Protein AF-A0A415GH68-F1 (afdb_monomer)

Radius of gyration: 13.71 Å; Cα contacts (8 Å, |Δi|>4): 72; chains: 1; bounding box: 34×26×39 Å

Structure (mmCIF, N/CA/C/O backbone):
data_AF-A0A415GH68-F1
#
_entry.id   AF-A0A415GH68-F1
#
loop_
_atom_site.group_PDB
_atom_site.id
_atom_site.type_symbol
_atom_site.label_atom_id
_atom_site.label_alt_id
_atom_site.label_comp_id
_atom_site.label_asym_id
_atom_site.label_entity_id
_atom_site.label_seq_id
_atom_site.pdbx_PDB_ins_code
_atom_site.Cartn_x
_atom_site.Cartn_y
_atom_site.Cartn_z
_atom_site.occupancy
_atom_site.B_iso_or_equiv
_atom_site.auth_seq_id
_atom_site.auth_comp_id
_atom_site.auth_asym_id
_atom_site.auth_atom_id
_atom_site.pdbx_PDB_model_num
ATOM 1 N N . MET A 1 1 ? -11.669 14.872 -21.864 1.00 38.31 1 MET A N 1
ATOM 2 C CA . MET A 1 1 ? -11.188 13.476 -21.922 1.00 38.31 1 MET A CA 1
ATOM 3 C C . MET A 1 1 ? -11.503 12.831 -20.577 1.00 38.31 1 MET A C 1
ATOM 5 O O . MET A 1 1 ? -10.727 12.945 -19.638 1.00 38.31 1 MET A O 1
ATOM 9 N N . LEU A 1 2 ? -12.725 12.302 -20.446 1.00 43.59 2 LEU A N 1
ATOM 10 C CA . LEU A 1 2 ? -13.211 11.641 -19.235 1.00 43.59 2 LEU A CA 1
ATOM 11 C C . LEU A 1 2 ? -12.529 10.276 -19.123 1.00 43.59 2 LEU A C 1
ATOM 13 O O . LEU A 1 2 ? -12.901 9.352 -19.838 1.00 43.59 2 LEU A O 1
ATOM 17 N N . MET A 1 3 ? -11.532 10.141 -18.250 1.00 43.53 3 MET A N 1
ATOM 18 C CA . MET A 1 3 ? -11.113 8.812 -17.815 1.00 43.53 3 MET A CA 1
ATOM 19 C C . MET A 1 3 ? -11.976 8.413 -16.626 1.00 43.53 3 MET A C 1
ATOM 21 O O . MET A 1 3 ? -11.996 9.093 -15.599 1.00 43.53 3 MET A O 1
ATOM 25 N N . LEU A 1 4 ? -12.751 7.353 -16.850 1.00 43.03 4 LEU A N 1
ATOM 26 C CA . LEU A 1 4 ? -13.747 6.792 -15.955 1.00 43.03 4 LEU A CA 1
ATOM 27 C C . LEU A 1 4 ? -13.211 6.677 -14.526 1.00 43.03 4 LEU A C 1
ATOM 29 O O . LEU A 1 4 ? -12.247 5.955 -14.261 1.00 43.03 4 LEU A O 1
ATOM 33 N N . ARG A 1 5 ? -13.897 7.351 -13.597 1.00 43.31 5 ARG A N 1
ATOM 34 C CA . ARG A 1 5 ? -13.907 6.956 -12.191 1.00 43.31 5 ARG A CA 1
ATOM 35 C C . ARG A 1 5 ? -14.478 5.543 -12.153 1.00 43.31 5 ARG A C 1
ATOM 37 O O . ARG A 1 5 ? -15.686 5.356 -12.219 1.00 43.31 5 ARG A O 1
ATOM 44 N N . HIS A 1 6 ? -13.604 4.545 -12.134 1.00 43.84 6 HIS A N 1
ATOM 45 C CA . HIS A 1 6 ? -13.989 3.167 -11.868 1.00 43.84 6 HIS A CA 1
ATOM 46 C C . HIS A 1 6 ? -14.230 3.048 -10.353 1.00 43.84 6 HIS A C 1
ATOM 48 O O . HIS A 1 6 ? -13.426 2.496 -9.603 1.00 43.84 6 HIS A O 1
ATOM 54 N N . GLU A 1 7 ? -15.314 3.670 -9.889 1.00 46.88 7 GLU A N 1
ATOM 55 C CA . GLU A 1 7 ? -15.899 3.416 -8.575 1.00 46.88 7 GLU A CA 1
ATOM 56 C C . GLU A 1 7 ? -16.609 2.062 -8.673 1.00 46.88 7 GLU A C 1
ATOM 58 O O . GLU A 1 7 ? -17.807 1.976 -8.906 1.00 46.88 7 GLU A O 1
ATOM 63 N N . ARG A 1 8 ? -15.836 0.972 -8.562 1.00 44.50 8 ARG A N 1
ATOM 64 C CA . ARG A 1 8 ? -16.411 -0.306 -8.138 1.00 44.50 8 ARG A CA 1
ATOM 65 C C . ARG A 1 8 ? -16.744 -0.146 -6.660 1.00 44.50 8 ARG A C 1
ATOM 67 O O . ARG A 1 8 ? -15.856 -0.230 -5.815 1.00 44.50 8 ARG A O 1
ATOM 74 N N . GLU A 1 9 ? -18.005 0.168 -6.385 1.00 47.53 9 GLU A N 1
ATOM 75 C CA . GLU A 1 9 ? -18.624 0.031 -5.070 1.00 47.53 9 GLU A CA 1
ATOM 76 C C . GLU A 1 9 ? -18.502 -1.436 -4.648 1.00 47.53 9 GLU A C 1
ATOM 78 O O . GLU A 1 9 ? -19.260 -2.295 -5.085 1.00 47.53 9 GLU A O 1
ATOM 83 N N . THR A 1 10 ? -17.479 -1.747 -3.852 1.00 49.53 10 THR A N 1
ATOM 84 C CA . THR A 1 10 ? -17.436 -3.003 -3.115 1.00 49.53 10 THR A CA 1
ATOM 85 C C . THR A 1 10 ? -18.389 -2.854 -1.941 1.00 49.53 10 THR A C 1
ATOM 87 O O . THR A 1 10 ? -18.195 -2.037 -1.038 1.00 49.53 10 THR A O 1
ATOM 90 N N . GLU A 1 11 ? -19.486 -3.596 -2.039 1.00 42.56 11 GLU A N 1
ATOM 91 C CA . GLU A 1 11 ? -20.569 -3.648 -1.075 1.00 42.56 11 GLU A CA 1
ATOM 92 C C . GLU A 1 11 ? -20.057 -3.803 0.359 1.00 42.56 11 GLU A C 1
ATOM 94 O O . GLU A 1 11 ? -19.121 -4.545 0.672 1.00 42.56 11 GLU A O 1
ATOM 99 N N . GLN A 1 12 ? -20.710 -3.055 1.240 1.00 54.41 12 GLN A N 1
ATOM 100 C CA . GLN A 1 12 ? -20.463 -3.032 2.666 1.00 54.41 12 GLN A CA 1
ATOM 101 C C . GLN A 1 12 ? -20.742 -4.414 3.262 1.00 54.41 12 GLN A C 1
ATOM 103 O O . GLN A 1 12 ? -21.892 -4.774 3.499 1.00 54.41 12 GLN A O 1
ATOM 108 N N . LYS A 1 13 ? -19.691 -5.156 3.617 1.00 44.88 13 LYS A N 1
ATOM 109 C CA . LYS A 1 13 ? -19.788 -6.176 4.668 1.00 44.88 13 LYS A CA 1
ATOM 110 C C . LYS A 1 13 ? -19.435 -5.529 6.005 1.00 44.88 13 LYS A C 1
ATOM 112 O O . LYS A 1 13 ? -18.384 -5.768 6.590 1.00 44.88 13 LYS A O 1
ATOM 117 N N . GLY A 1 14 ? -20.311 -4.629 6.447 1.00 53.94 14 GLY A N 1
ATOM 118 C CA . GLY A 1 14 ? -20.294 -4.118 7.810 1.00 53.94 14 GLY A CA 1
ATOM 119 C C . GLY A 1 14 ? -20.744 -5.225 8.754 1.00 53.94 14 GLY A C 1
ATOM 120 O O . GLY A 1 14 ? -21.937 -5.461 8.896 1.00 53.94 14 GLY A O 1
ATOM 121 N N . SER A 1 15 ? -19.794 -5.907 9.390 1.00 38.44 15 SER A N 1
ATOM 122 C CA . SER A 1 15 ? -20.091 -6.777 10.533 1.00 38.44 15 SER A CA 1
ATOM 123 C C . SER A 1 15 ? -18.886 -6.813 11.469 1.00 38.44 15 SER A C 1
ATOM 125 O O . SER A 1 15 ? -17.910 -7.507 11.220 1.00 38.44 15 SER A O 1
ATOM 127 N N . SER A 1 16 ? -18.978 -5.994 12.517 1.00 44.03 16 SER A N 1
ATOM 128 C CA . SER A 1 16 ? -18.455 -6.213 13.866 1.00 44.03 16 SER A CA 1
ATOM 129 C C . SER A 1 16 ? -17.211 -7.095 14.022 1.00 44.03 16 SER A C 1
ATOM 131 O O . SER A 1 16 ? -17.326 -8.279 14.318 1.00 44.03 16 SER A O 1
ATOM 133 N N . ALA A 1 17 ? -16.029 -6.482 13.991 1.00 41.56 17 ALA A N 1
ATOM 134 C CA . ALA A 1 17 ? -14.890 -6.960 14.768 1.00 41.56 17 ALA A CA 1
ATOM 135 C C . ALA A 1 17 ? -13.968 -5.782 15.107 1.00 41.56 17 ALA A C 1
ATOM 137 O O . ALA A 1 17 ? -13.106 -5.360 14.341 1.00 41.56 17 ALA A O 1
ATOM 138 N N . ILE A 1 18 ? -14.199 -5.220 16.289 1.00 52.28 18 ILE A N 1
ATOM 139 C CA . ILE A 1 18 ? -13.149 -4.725 17.180 1.00 52.28 18 ILE A CA 1
ATOM 140 C C . ILE A 1 18 ? -11.782 -5.377 16.853 1.00 52.28 18 ILE A C 1
ATOM 142 O O . ILE A 1 18 ? -11.615 -6.575 17.057 1.00 52.28 18 ILE A O 1
ATOM 146 N N . ASN A 1 19 ? -10.815 -4.579 16.379 1.00 56.59 19 ASN A N 1
ATOM 147 C CA . ASN A 1 19 ? -9.409 -4.934 16.085 1.00 56.59 19 ASN A CA 1
ATOM 148 C C . ASN A 1 19 ? -9.028 -5.439 14.672 1.00 56.59 19 ASN A C 1
ATOM 150 O O . ASN A 1 19 ? -7.930 -5.974 14.524 1.00 56.59 19 ASN A O 1
ATOM 154 N N . GLU A 1 20 ? -9.822 -5.231 13.614 1.00 66.56 20 GLU A N 1
ATOM 155 C CA . GLU A 1 20 ? -9.286 -5.428 12.250 1.00 66.56 20 GLU A CA 1
ATOM 156 C C . GLU A 1 20 ? -8.252 -4.324 11.945 1.00 66.56 20 GLU A C 1
ATOM 158 O O . GLU A 1 20 ? -8.600 -3.155 11.752 1.00 66.56 20 GLU A O 1
ATOM 163 N N . LYS A 1 21 ? -6.957 -4.669 11.967 1.00 75.44 21 LYS A N 1
ATOM 164 C CA . LYS A 1 21 ? -5.893 -3.765 11.512 1.00 75.44 21 LYS A CA 1
ATOM 165 C C . LYS A 1 21 ? -6.077 -3.545 10.012 1.00 75.44 21 LYS A C 1
ATOM 167 O O . LYS A 1 21 ? -6.307 -4.490 9.268 1.00 75.44 21 LYS A O 1
ATOM 172 N N . LEU A 1 22 ? -6.010 -2.291 9.581 1.00 85.94 22 LEU A N 1
ATOM 173 C CA . LEU A 1 22 ? -6.188 -1.877 8.191 1.00 85.94 22 LEU A CA 1
ATOM 174 C C . LEU A 1 22 ? -5.034 -0.956 7.809 1.00 85.94 22 LEU A C 1
ATOM 176 O O . LEU A 1 22 ? -4.653 -0.091 8.596 1.00 85.94 22 LEU A O 1
ATOM 180 N N . LEU A 1 23 ? -4.517 -1.107 6.593 1.00 86.50 23 LEU A N 1
ATOM 181 C CA . LEU A 1 23 ? -3.530 -0.184 6.038 1.00 86.50 23 LEU A CA 1
ATOM 182 C C . LEU A 1 23 ? -4.241 0.966 5.344 1.00 86.50 23 LEU A C 1
ATOM 184 O O . LEU A 1 23 ? -5.219 0.753 4.629 1.00 86.50 23 LEU A O 1
ATOM 188 N N . ASP A 1 24 ? -3.731 2.179 5.518 1.00 88.75 24 ASP A N 1
ATOM 189 C CA . ASP A 1 24 ? -4.139 3.327 4.719 1.00 88.75 24 ASP A CA 1
ATOM 190 C C . ASP A 1 24 ? -3.207 3.516 3.500 1.00 88.75 24 ASP A C 1
ATOM 192 O O . ASP A 1 24 ? -2.250 2.769 3.275 1.00 88.75 24 ASP A O 1
ATOM 196 N N . ASN A 1 25 ? -3.479 4.534 2.681 1.00 87.06 25 ASN A N 1
ATOM 197 C CA . ASN A 1 25 ? -2.654 4.838 1.509 1.00 87.06 25 ASN A CA 1
ATOM 198 C C . ASN A 1 25 ? -1.197 5.184 1.877 1.00 87.06 25 ASN A C 1
ATOM 200 O O . ASN A 1 25 ? -0.287 4.812 1.134 1.00 87.06 25 ASN A O 1
ATOM 204 N N . GLN A 1 26 ? -0.976 5.905 2.980 1.00 88.25 26 GLN A N 1
ATOM 205 C CA . GLN A 1 26 ? 0.351 6.279 3.475 1.00 88.25 26 GLN A CA 1
ATOM 206 C C . GLN A 1 26 ? 1.145 5.028 3.841 1.00 88.25 26 GLN A C 1
ATOM 208 O O . GLN A 1 26 ? 2.265 4.838 3.357 1.00 88.25 26 GLN A O 1
ATOM 213 N N . ASP A 1 27 ? 0.532 4.157 4.638 1.00 88.19 27 ASP A N 1
ATOM 214 C CA . ASP A 1 27 ? 1.124 2.906 5.078 1.00 88.19 27 ASP A CA 1
ATOM 215 C C . ASP A 1 27 ? 1.494 1.981 3.917 1.00 88.19 27 ASP A C 1
ATOM 217 O O . ASP A 1 27 ? 2.556 1.360 3.957 1.00 88.19 27 ASP A O 1
ATOM 221 N N . LEU A 1 28 ? 0.667 1.921 2.872 1.00 86.06 28 LEU A N 1
ATOM 222 C CA . LEU A 1 28 ? 0.959 1.167 1.652 1.00 86.06 28 LEU A CA 1
ATOM 223 C C . LEU A 1 28 ? 2.080 1.763 0.815 1.00 86.06 28 LEU A C 1
ATOM 225 O O . LEU A 1 28 ? 2.927 1.025 0.312 1.00 86.06 28 LEU A O 1
ATOM 229 N N . CYS A 1 29 ? 2.090 3.088 0.651 1.00 88.12 29 CYS A N 1
ATOM 230 C CA . CYS A 1 29 ? 3.161 3.758 -0.084 1.00 88.12 29 CYS A CA 1
ATOM 231 C C . CYS A 1 29 ? 4.508 3.500 0.590 1.00 88.12 29 CYS A C 1
ATOM 233 O O . CYS A 1 29 ? 5.483 3.202 -0.095 1.00 88.12 29 CYS A O 1
ATOM 235 N N . LEU A 1 30 ? 4.546 3.549 1.925 1.00 86.56 30 LEU A N 1
ATOM 236 C CA . LEU A 1 30 ? 5.751 3.262 2.694 1.00 86.56 30 LEU A CA 1
ATOM 237 C C . LEU A 1 30 ? 6.139 1.781 2.622 1.00 86.56 30 LEU A C 1
ATOM 239 O O . LEU A 1 30 ? 7.312 1.467 2.438 1.00 86.56 30 LEU A O 1
ATOM 243 N N . LEU A 1 31 ? 5.164 0.877 2.742 1.00 85.62 31 LEU A N 1
ATOM 244 C CA . LEU A 1 31 ? 5.411 -0.561 2.756 1.00 85.62 31 LEU A CA 1
ATOM 245 C C . LEU A 1 31 ? 5.970 -1.058 1.420 1.00 85.62 31 LEU A C 1
ATOM 247 O O . LEU A 1 31 ? 6.954 -1.789 1.417 1.00 85.62 31 LEU A O 1
ATOM 251 N N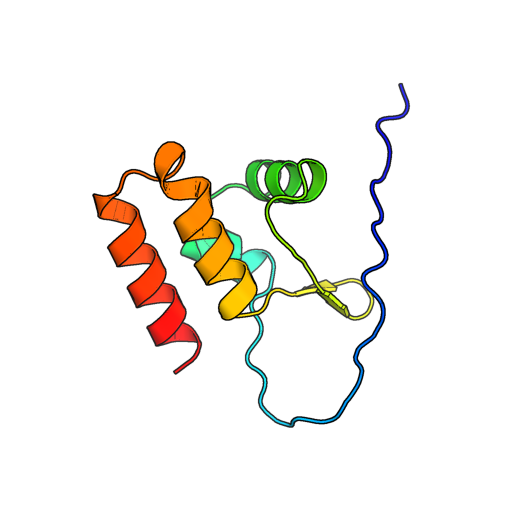 . PHE A 1 32 ? 5.398 -0.614 0.300 1.00 82.94 32 PHE A N 1
ATOM 252 C CA . PHE A 1 32 ? 5.855 -1.002 -1.037 1.00 82.94 32 PHE A CA 1
ATOM 253 C C . PHE A 1 32 ? 6.917 -0.079 -1.634 1.00 82.94 32 PHE A C 1
ATOM 255 O O . PHE A 1 32 ? 7.423 -0.363 -2.717 1.00 82.94 32 PHE A O 1
ATOM 262 N N . GLN A 1 33 ? 7.255 1.020 -0.954 1.00 84.00 33 GLN A N 1
ATOM 263 C CA . GLN A 1 33 ? 8.095 2.099 -1.492 1.00 84.00 33 GLN A CA 1
ATOM 264 C C . GLN A 1 33 ? 7.591 2.606 -2.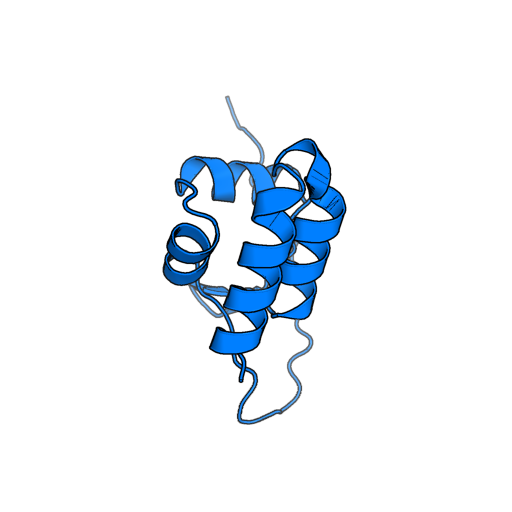853 1.00 84.00 33 GLN A C 1
ATOM 266 O O . GLN A 1 33 ? 8.359 2.924 -3.760 1.00 84.00 33 GLN A O 1
ATOM 271 N N . ILE A 1 34 ? 6.268 2.670 -3.006 1.00 83.88 34 ILE A N 1
ATOM 272 C CA . ILE A 1 34 ? 5.623 3.131 -4.234 1.00 83.88 34 ILE A CA 1
ATOM 273 C C . ILE A 1 34 ? 5.112 4.554 -4.080 1.00 83.88 34 ILE A C 1
ATOM 275 O O . ILE A 1 34 ? 4.732 5.012 -3.005 1.00 83.88 34 ILE A O 1
ATOM 279 N N . SER A 1 35 ? 5.034 5.246 -5.211 1.00 83.44 35 SER A N 1
ATOM 280 C CA . SER A 1 35 ? 4.399 6.556 -5.280 1.00 83.44 35 SER A CA 1
ATOM 281 C C . SER A 1 35 ? 2.867 6.441 -5.285 1.00 83.44 35 SER A C 1
ATOM 283 O O . SER A 1 35 ? 2.320 5.473 -5.828 1.00 83.44 35 SER A O 1
ATOM 285 N N . PRO A 1 36 ? 2.140 7.479 -4.825 1.00 83.25 36 PRO A N 1
ATOM 286 C CA . PRO A 1 36 ? 0.673 7.515 -4.872 1.00 83.25 36 PRO A CA 1
ATOM 287 C C . PRO A 1 36 ? 0.108 7.357 -6.294 1.00 83.25 36 PRO A C 1
ATOM 289 O O . PRO A 1 36 ? -1.002 6.857 -6.476 1.00 83.25 36 PRO A O 1
ATOM 292 N N . ARG A 1 37 ? 0.884 7.731 -7.321 1.00 85.06 37 ARG A N 1
ATOM 293 C CA . ARG A 1 37 ? 0.546 7.520 -8.737 1.00 85.06 37 ARG A CA 1
ATOM 294 C C . ARG A 1 37 ? 0.522 6.038 -9.117 1.00 85.06 37 ARG A C 1
ATOM 296 O O . ARG A 1 37 ? -0.391 5.628 -9.827 1.00 85.06 37 ARG A O 1
ATOM 303 N N . SER A 1 38 ? 1.453 5.228 -8.614 1.00 85.69 38 SER A N 1
ATOM 304 C CA . SER A 1 38 ? 1.452 3.774 -8.829 1.00 85.69 38 SER A CA 1
ATOM 305 C C . SER A 1 38 ? 0.273 3.120 -8.114 1.00 85.69 38 SER A C 1
ATOM 307 O O . SER A 1 38 ? -0.458 2.347 -8.723 1.00 85.69 38 SER A O 1
ATOM 309 N N . LEU A 1 39 ? 0.002 3.525 -6.870 1.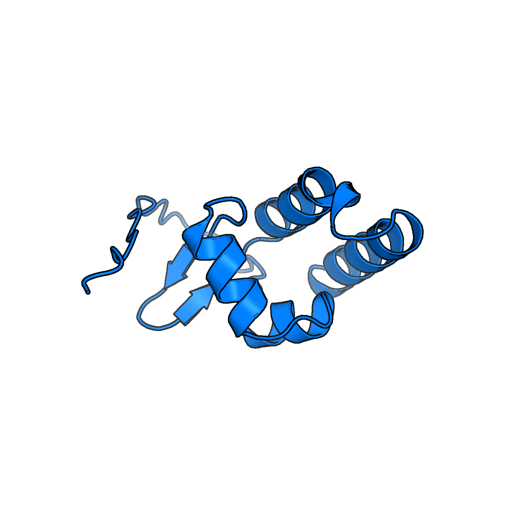00 85.50 39 LEU A N 1
ATOM 310 C CA . LEU A 1 39 ? -1.160 3.047 -6.116 1.00 85.50 39 LEU A CA 1
ATOM 311 C C . LEU A 1 39 ? -2.491 3.415 -6.799 1.00 85.50 39 LEU A C 1
ATOM 313 O O . LEU A 1 39 ? -3.443 2.637 -6.805 1.00 85.50 39 LEU A O 1
ATOM 317 N N . GLN A 1 40 ? -2.578 4.599 -7.412 1.00 84.06 40 GLN A N 1
ATOM 318 C CA . GLN A 1 40 ? -3.717 4.969 -8.254 1.00 84.06 40 GLN A CA 1
ATOM 319 C C . GLN A 1 40 ? -3.834 4.062 -9.484 1.00 84.06 40 GLN A C 1
ATOM 321 O O . GLN A 1 40 ? -4.937 3.608 -9.771 1.00 84.06 40 GLN A O 1
ATOM 326 N N . ARG A 1 41 ? -2.726 3.750 -10.176 1.00 85.19 41 ARG A N 1
ATOM 327 C CA . ARG A 1 41 ? -2.745 2.802 -11.303 1.00 85.19 41 ARG A CA 1
ATOM 328 C C . ARG A 1 41 ? -3.270 1.438 -10.870 1.00 85.19 41 ARG A C 1
ATOM 330 O O . ARG A 1 41 ? -4.162 0.929 -11.532 1.00 85.19 41 ARG A O 1
ATOM 337 N N . TYR A 1 42 ? -2.799 0.883 -9.755 1.00 85.31 42 TYR A N 1
ATOM 338 C CA . TYR A 1 42 ? -3.263 -0.421 -9.262 1.00 85.31 42 TYR A CA 1
ATOM 339 C C . TYR A 1 42 ? -4.764 -0.440 -8.946 1.00 85.31 42 TYR A C 1
ATOM 341 O O . TYR A 1 42 ? -5.449 -1.413 -9.263 1.00 85.31 42 TYR A O 1
ATOM 349 N N . ARG A 1 43 ? -5.304 0.667 -8.421 1.00 83.06 43 ARG A N 1
ATOM 350 C CA . ARG A 1 43 ? -6.753 0.844 -8.232 1.00 83.06 43 ARG A CA 1
ATOM 351 C C . ARG A 1 43 ? -7.507 0.925 -9.557 1.00 83.06 43 ARG A C 1
ATOM 353 O O . ARG A 1 43 ? -8.519 0.253 -9.717 1.00 83.06 43 ARG A O 1
ATOM 360 N N . SER A 1 44 ? -7.009 1.710 -10.513 1.00 83.12 44 SER A N 1
ATOM 361 C CA . SER A 1 44 ? -7.619 1.843 -11.845 1.00 83.12 44 SER A CA 1
ATOM 362 C C . SER A 1 44 ? -7.563 0.547 -12.656 1.00 83.12 44 SER A C 1
ATOM 364 O O . SER A 1 44 ? -8.489 0.265 -13.405 1.00 83.12 44 SER A O 1
ATOM 366 N N . LEU A 1 45 ? -6.501 -0.244 -12.489 1.00 83.00 45 LEU A N 1
ATOM 367 C CA . LEU A 1 45 ? -6.345 -1.570 -13.090 1.00 83.00 45 LEU A CA 1
ATOM 368 C C . LEU A 1 45 ? -7.191 -2.631 -12.375 1.00 83.00 45 LEU A C 1
ATOM 370 O O . LEU A 1 45 ? -7.419 -3.703 -12.923 1.00 83.00 45 LEU A O 1
ATOM 374 N N . GLY A 1 46 ? -7.657 -2.347 -11.156 1.00 82.62 46 GLY A N 1
ATOM 375 C CA . GLY A 1 46 ? -8.483 -3.262 -10.381 1.00 82.62 46 GLY A CA 1
ATOM 376 C C . GLY A 1 46 ? -7.734 -4.457 -9.795 1.00 82.62 46 GLY A C 1
ATOM 377 O O . GLY A 1 46 ? -8.391 -5.402 -9.366 1.00 82.62 46 GLY A O 1
ATOM 378 N N . VAL A 1 47 ? -6.399 -4.405 -9.780 1.00 84.94 47 VAL A N 1
ATOM 379 C CA . VAL A 1 47 ? -5.518 -5.460 -9.250 1.00 84.94 47 VAL A CA 1
ATOM 380 C C . VAL A 1 47 ? -5.359 -5.392 -7.733 1.00 84.94 47 VAL A C 1
ATOM 382 O O . VAL A 1 47 ? -4.997 -6.389 -7.122 1.00 84.94 47 VAL A O 1
ATOM 385 N N . LEU A 1 48 ? -5.620 -4.226 -7.134 1.00 85.75 48 LEU A N 1
ATOM 386 C CA . LEU A 1 48 ? -5.575 -4.017 -5.690 1.00 85.75 48 LEU A CA 1
ATOM 387 C C . LEU A 1 48 ? -6.991 -3.704 -5.180 1.00 85.75 48 LEU A C 1
ATOM 389 O O . LEU A 1 48 ? -7.493 -2.599 -5.439 1.00 85.75 48 LEU A O 1
ATOM 393 N N . PRO A 1 49 ? -7.643 -4.652 -4.485 1.00 85.75 49 PRO A N 1
ATOM 394 C CA . PRO A 1 49 ? -8.924 -4.414 -3.835 1.00 85.75 49 PRO A CA 1
ATOM 395 C C . PRO A 1 49 ? -8.780 -3.354 -2.746 1.00 85.75 49 PRO A C 1
ATOM 397 O O . PRO A 1 49 ? -7.733 -3.235 -2.112 1.00 85.75 49 PRO A O 1
ATOM 400 N N . TYR A 1 50 ? -9.828 -2.563 -2.533 1.00 85.19 50 TYR A N 1
ATOM 401 C CA . TYR A 1 50 ? -9.830 -1.541 -1.496 1.00 85.19 50 TYR A CA 1
ATOM 402 C C . TYR A 1 50 ? -11.197 -1.422 -0.833 1.00 85.19 50 TYR A C 1
ATOM 404 O O . TYR A 1 50 ? -12.238 -1.624 -1.461 1.00 85.19 50 TYR A O 1
ATOM 412 N N . LYS A 1 51 ? -11.181 -1.040 0.443 1.00 84.56 51 LYS A N 1
ATOM 413 C CA . LYS A 1 51 ? -12.361 -0.685 1.229 1.00 84.56 51 LYS A CA 1
ATOM 414 C C . LYS A 1 51 ? -12.404 0.833 1.385 1.00 84.56 51 LYS A C 1
ATOM 416 O O . LYS A 1 51 ? -11.390 1.477 1.659 1.00 84.56 51 LYS A O 1
ATOM 421 N N . ARG A 1 52 ? -13.575 1.442 1.211 1.00 82.69 52 ARG A N 1
ATOM 422 C CA . ARG A 1 52 ? -13.776 2.864 1.523 1.00 82.69 52 ARG A CA 1
ATOM 423 C C . ARG A 1 52 ? -14.458 2.999 2.871 1.00 82.69 52 ARG A C 1
ATOM 425 O O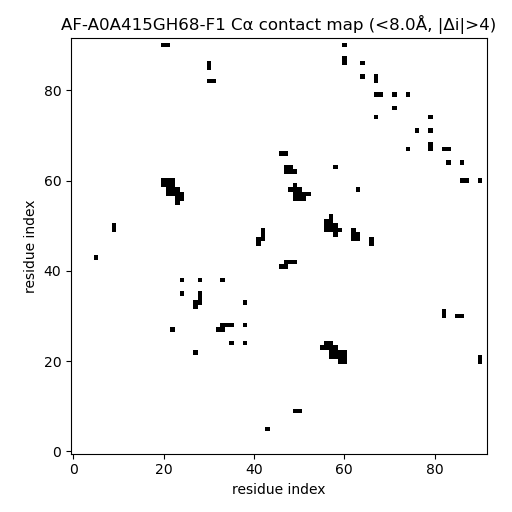 . ARG A 1 52 ? -15.540 2.461 3.068 1.00 82.69 52 ARG A O 1
ATOM 432 N N . LEU A 1 53 ? -13.850 3.774 3.762 1.00 82.38 53 LEU A N 1
ATOM 433 C CA . LEU A 1 53 ? -14.461 4.175 5.022 1.00 82.38 53 LEU A CA 1
ATOM 434 C C . LEU A 1 53 ? -14.496 5.707 5.059 1.00 82.38 53 LEU A C 1
ATOM 436 O O . LEU A 1 53 ? -13.483 6.383 5.258 1.00 82.38 53 LEU A O 1
ATOM 440 N N . GLY A 1 54 ? -15.675 6.259 4.762 1.00 83.50 54 GLY A N 1
ATOM 441 C CA . GLY A 1 54 ? -15.874 7.695 4.570 1.00 83.50 54 GLY A CA 1
ATOM 442 C C . GLY A 1 54 ? -15.073 8.243 3.381 1.00 83.50 54 GLY A C 1
ATOM 443 O O . GLY A 1 54 ? -15.270 7.836 2.233 1.00 83.50 54 GLY A O 1
ATOM 444 N N . GLN A 1 55 ? -14.166 9.183 3.668 1.00 81.88 55 GLN A N 1
ATOM 445 C CA . GLN A 1 55 ? -13.275 9.812 2.679 1.00 81.88 55 GLN A CA 1
ATOM 446 C C . GLN A 1 55 ? -11.904 9.125 2.565 1.00 81.88 55 GLN A C 1
ATOM 448 O O . GLN A 1 55 ? -11.093 9.513 1.725 1.00 81.88 55 GLN A O 1
ATOM 453 N N . LYS A 1 56 ? -11.626 8.117 3.401 1.00 81.94 56 LYS A N 1
ATOM 454 C CA . LYS A 1 56 ? -10.348 7.401 3.407 1.00 81.94 56 LYS A CA 1
ATOM 455 C C . LYS A 1 56 ? -10.490 6.019 2.772 1.00 81.94 56 LYS A C 1
ATOM 457 O O . LYS A 1 56 ? -11.534 5.370 2.849 1.00 81.94 56 LYS A O 1
ATOM 462 N N . THR A 1 57 ? -9.416 5.594 2.117 1.00 87.25 57 THR A N 1
ATOM 463 C CA . THR A 1 57 ? -9.285 4.264 1.521 1.00 87.25 57 THR A CA 1
ATOM 464 C C . THR A 1 57 ? -8.420 3.405 2.424 1.00 87.25 57 THR A C 1
ATOM 466 O O . THR A 1 57 ? -7.352 3.850 2.845 1.00 87.25 57 THR A O 1
ATOM 469 N N . TYR A 1 58 ? -8.891 2.194 2.680 1.00 88.19 58 TYR A N 1
ATOM 470 C CA . TYR A 1 58 ? -8.272 1.212 3.548 1.00 88.19 58 TYR A CA 1
ATOM 471 C C . TYR A 1 58 ? -8.105 -0.116 2.822 1.00 88.19 58 TYR A C 1
ATOM 473 O O . TYR A 1 58 ? -8.852 -0.428 1.893 1.00 88.19 58 TYR A O 1
ATOM 481 N N . TYR A 1 59 ? -7.129 -0.894 3.268 1.00 88.25 59 TYR A N 1
ATOM 482 C CA . TYR A 1 59 ? -6.750 -2.160 2.662 1.00 88.25 59 TYR A CA 1
ATOM 483 C C . TYR A 1 59 ? -6.511 -3.189 3.762 1.00 88.25 59 TYR A C 1
ATOM 485 O O . TYR A 1 59 ? -5.968 -2.857 4.820 1.00 88.25 59 TYR A O 1
ATOM 493 N N . THR A 1 60 ? -6.953 -4.419 3.523 1.00 87.62 60 THR A N 1
ATOM 494 C CA . THR A 1 60 ? -6.786 -5.524 4.473 1.00 87.62 60 THR A CA 1
ATOM 495 C C . THR A 1 60 ? -5.437 -6.207 4.283 1.00 87.62 60 THR A C 1
ATOM 497 O O . THR A 1 60 ? -4.780 -6.015 3.260 1.00 87.62 60 THR A O 1
ATOM 500 N N . GLU A 1 61 ? -5.017 -7.005 5.265 1.00 86.38 61 GLU A N 1
ATOM 501 C CA . GLU A 1 61 ? -3.807 -7.823 5.137 1.00 86.38 61 GLU A CA 1
ATOM 502 C C . GLU A 1 61 ? -3.903 -8.753 3.922 1.00 86.38 61 GLU A C 1
ATOM 504 O O . GLU A 1 61 ? -3.012 -8.748 3.076 1.00 86.38 61 GLU A O 1
ATOM 509 N N . GLU A 1 62 ? -5.015 -9.482 3.806 1.00 85.81 62 GLU A N 1
ATOM 510 C CA . GLU A 1 62 ? -5.245 -10.476 2.756 1.00 85.81 62 GLU A CA 1
ATOM 511 C C . GLU A 1 62 ? -5.222 -9.850 1.357 1.00 85.81 62 GLU A C 1
ATOM 513 O O . GLU A 1 62 ? -4.516 -10.340 0.475 1.00 85.81 62 GLU A O 1
ATOM 518 N N . ASP A 1 63 ? -5.923 -8.727 1.158 1.00 87.25 63 ASP A N 1
ATOM 519 C CA . ASP A 1 63 ? -5.964 -8.032 -0.138 1.00 87.25 63 ASP A CA 1
ATOM 520 C C . ASP A 1 63 ? -4.565 -7.579 -0.577 1.00 87.25 63 ASP A C 1
ATOM 522 O O . ASP A 1 63 ? -4.190 -7.676 -1.750 1.00 87.25 63 ASP A O 1
ATOM 526 N N . VAL A 1 64 ? -3.785 -7.062 0.374 1.00 86.56 64 VAL A N 1
ATOM 527 C CA . VAL A 1 64 ? -2.441 -6.539 0.127 1.00 86.56 64 VAL A CA 1
ATOM 528 C C . VAL A 1 64 ? -1.461 -7.684 -0.115 1.00 86.56 64 VAL A C 1
ATOM 530 O O . VAL A 1 64 ? -0.635 -7.584 -1.019 1.00 86.56 64 VAL A O 1
ATOM 533 N N . MET A 1 65 ? -1.578 -8.783 0.627 1.00 86.12 65 MET A N 1
ATOM 534 C CA . MET A 1 65 ? -0.778 -9.993 0.447 1.00 86.12 65 MET A CA 1
ATOM 535 C C . MET A 1 65 ? -0.995 -10.595 -0.946 1.00 86.12 65 MET A C 1
ATOM 537 O O . MET A 1 65 ? -0.044 -10.743 -1.716 1.00 86.12 65 MET A O 1
ATOM 541 N N . GLN A 1 66 ? -2.258 -10.811 -1.317 1.00 86.62 66 GLN A N 1
ATOM 542 C CA . GLN A 1 66 ? -2.649 -11.334 -2.626 1.00 86.62 66 GLN A CA 1
ATOM 543 C C . GLN A 1 66 ? -2.221 -10.411 -3.769 1.00 86.62 66 GLN A C 1
ATOM 545 O O . GLN A 1 66 ? -1.810 -10.880 -4.832 1.00 86.62 66 GLN A O 1
ATOM 550 N N . PHE A 1 67 ? -2.263 -9.092 -3.564 1.00 86.69 67 PHE A N 1
ATOM 551 C CA . PHE A 1 67 ? -1.735 -8.142 -4.537 1.00 86.69 67 PHE A CA 1
ATOM 552 C C . PHE A 1 67 ? -0.239 -8.359 -4.785 1.00 86.69 67 PHE A C 1
ATOM 554 O O . PHE A 1 67 ? 0.174 -8.406 -5.944 1.00 86.69 67 PHE A O 1
ATOM 561 N N . VAL A 1 68 ? 0.575 -8.525 -3.741 1.00 86.06 68 VAL A N 1
ATOM 562 C CA . VAL A 1 68 ? 2.016 -8.775 -3.912 1.00 86.06 68 VAL A CA 1
ATOM 563 C C . VAL A 1 68 ? 2.251 -10.084 -4.650 1.00 86.06 68 VAL A C 1
ATOM 565 O O . VAL A 1 68 ? 3.027 -10.103 -5.603 1.00 86.06 68 VAL A O 1
ATOM 568 N N . GLU A 1 69 ? 1.557 -11.150 -4.252 1.00 83.94 69 GLU A N 1
ATOM 569 C CA . GLU A 1 69 ? 1.683 -12.484 -4.849 1.00 83.94 69 GLU A CA 1
ATOM 570 C C . GLU A 1 69 ? 1.265 -12.510 -6.326 1.00 83.94 69 GLU A C 1
ATOM 572 O O . GLU A 1 69 ? 1.941 -13.111 -7.163 1.00 83.94 69 GLU A O 1
ATOM 577 N N . ASN A 1 70 ? 0.202 -11.793 -6.688 1.00 83.81 70 ASN A N 1
ATOM 578 C CA . ASN A 1 70 ? -0.247 -11.707 -8.078 1.00 83.81 70 ASN A CA 1
ATOM 579 C C . ASN A 1 70 ? 0.649 -10.793 -8.927 1.00 83.81 70 ASN A C 1
ATOM 581 O O . ASN A 1 70 ? 0.793 -11.011 -10.133 1.00 83.81 70 ASN A O 1
ATOM 585 N N . ASN A 1 71 ? 1.285 -9.791 -8.314 1.00 80.19 71 ASN A N 1
ATOM 586 C CA . ASN A 1 71 ? 2.134 -8.815 -8.999 1.00 80.19 71 ASN A CA 1
ATOM 587 C C . ASN A 1 71 ? 3.639 -9.104 -8.836 1.00 80.19 71 ASN A C 1
ATOM 589 O O . ASN A 1 71 ? 4.463 -8.240 -9.129 1.00 80.19 71 ASN A O 1
ATOM 593 N N . VAL A 1 72 ? 4.029 -10.338 -8.488 1.00 69.56 72 VAL A N 1
ATOM 594 C CA . VAL A 1 72 ? 5.435 -10.815 -8.411 1.00 69.56 72 VAL A CA 1
ATOM 595 C C . VAL A 1 72 ? 6.260 -10.594 -9.689 1.00 69.56 72 VAL A C 1
ATOM 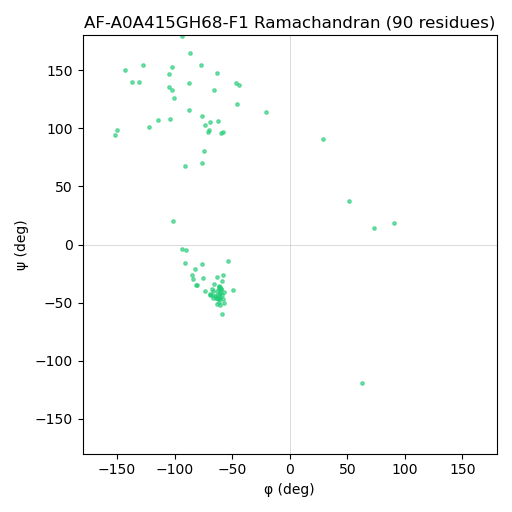597 O O . VAL A 1 72 ? 7.478 -10.751 -9.690 1.00 69.56 72 VAL A O 1
ATOM 600 N N . LYS A 1 73 ? 5.611 -10.278 -10.815 1.00 69.25 73 LYS A N 1
ATOM 601 C CA . LYS A 1 73 ? 6.285 -9.886 -12.061 1.00 69.25 73 LYS A CA 1
ATOM 602 C C . LYS A 1 73 ? 6.722 -8.418 -12.053 1.00 69.25 73 LYS A C 1
ATOM 604 O O . LYS A 1 73 ? 7.762 -8.107 -12.623 1.00 69.25 73 LYS A O 1
ATOM 609 N N . GLU A 1 74 ? 5.946 -7.532 -11.427 1.00 68.94 74 GLU A N 1
ATOM 610 C CA . GLU A 1 74 ? 6.300 -6.117 -11.237 1.00 68.94 74 GLU A CA 1
ATOM 611 C C . GLU A 1 74 ? 7.242 -5.933 -10.038 1.00 68.94 74 GLU A C 1
ATOM 613 O O . GLU A 1 74 ? 8.158 -5.112 -10.088 1.00 68.94 74 GLU A O 1
ATOM 618 N N . PHE A 1 75 ? 7.076 -6.739 -8.986 1.00 68.62 75 PHE A N 1
ATOM 619 C CA . PHE A 1 75 ? 7.927 -6.726 -7.797 1.00 68.62 75 PHE A CA 1
ATOM 620 C C . PHE A 1 75 ? 8.881 -7.921 -7.843 1.00 68.62 75 PHE A C 1
ATOM 622 O O . PHE A 1 75 ? 8.445 -9.053 -7.676 1.00 68.62 75 PHE A O 1
ATOM 629 N N . LYS A 1 76 ? 10.183 -7.696 -8.084 1.00 71.81 76 LYS A N 1
ATOM 630 C CA . LYS A 1 76 ? 11.202 -8.769 -8.098 1.00 71.81 76 LYS A CA 1
ATOM 631 C C . LYS A 1 76 ? 10.999 -9.732 -6.916 1.00 71.81 76 LYS A C 1
ATOM 633 O O . LYS A 1 76 ? 10.800 -9.265 -5.797 1.00 71.81 76 LYS A O 1
ATOM 638 N N . LYS A 1 77 ? 11.108 -11.048 -7.145 1.00 67.06 77 LYS A N 1
ATOM 639 C CA . LYS A 1 77 ? 10.857 -12.091 -6.125 1.00 67.06 77 LYS A CA 1
ATOM 640 C C . LYS A 1 77 ? 11.581 -11.854 -4.793 1.00 67.06 77 LYS A C 1
ATOM 642 O O . LYS A 1 77 ? 10.976 -12.040 -3.748 1.00 67.06 77 LYS A O 1
ATOM 647 N N . GLU A 1 78 ? 12.824 -11.376 -4.831 1.00 67.94 78 GLU A N 1
ATOM 648 C CA . GLU A 1 78 ? 13.612 -11.042 -3.631 1.00 67.94 78 GLU A CA 1
ATOM 649 C C . GLU A 1 78 ? 12.948 -9.971 -2.741 1.00 67.94 78 GLU A C 1
ATOM 651 O O . GLU A 1 78 ? 13.059 -10.007 -1.519 1.00 67.94 78 GLU A O 1
ATOM 656 N N . ASN A 1 79 ? 12.199 -9.041 -3.340 1.00 79.00 79 ASN A N 1
ATOM 657 C CA . ASN A 1 79 ? 11.503 -7.978 -2.620 1.00 79.00 79 ASN A CA 1
ATOM 658 C C . ASN A 1 79 ? 10.140 -8.443 -2.095 1.00 79.00 79 ASN A C 1
ATOM 660 O O . ASN A 1 79 ? 9.660 -7.920 -1.094 1.00 79.00 79 ASN A O 1
ATOM 664 N N . VAL A 1 80 ? 9.526 -9.439 -2.741 1.00 79.69 80 VAL A N 1
ATOM 665 C CA . VAL A 1 80 ? 8.213 -9.981 -2.359 1.00 79.69 80 VAL A CA 1
ATOM 666 C C . VAL A 1 80 ? 8.258 -10.565 -0.952 1.00 79.69 80 VAL A C 1
ATOM 668 O O . VAL A 1 80 ? 7.444 -10.180 -0.118 1.00 79.69 80 VAL A O 1
ATOM 671 N N . GLU A 1 81 ? 9.246 -11.406 -0.645 1.00 81.56 81 GLU A N 1
ATOM 672 C CA . GLU A 1 81 ? 9.415 -11.971 0.703 1.00 81.56 81 GLU A CA 1
ATOM 673 C C . GLU A 1 81 ? 9.610 -10.882 1.768 1.00 81.56 81 GLU A C 1
ATOM 675 O O . GLU A 1 81 ? 9.050 -10.964 2.868 1.00 81.56 81 GLU A O 1
ATOM 680 N N . HIS A 1 82 ? 10.345 -9.817 1.428 1.00 84.62 82 HIS A N 1
ATOM 681 C CA . HIS A 1 82 ? 10.522 -8.672 2.316 1.00 84.62 82 HIS A CA 1
ATOM 682 C C . HIS A 1 8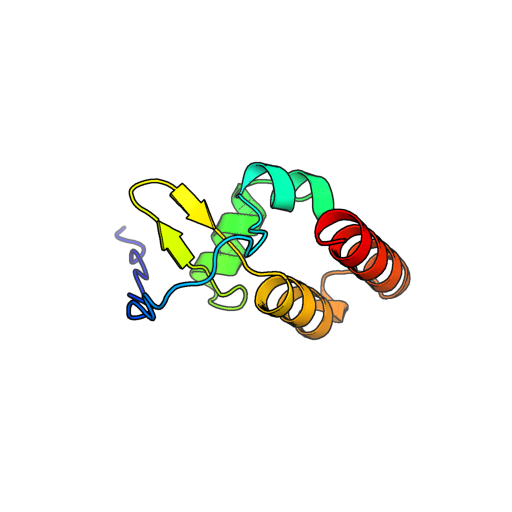2 ? 9.192 -7.957 2.583 1.00 84.62 82 HIS A C 1
ATOM 684 O O . HIS A 1 82 ? 8.871 -7.667 3.738 1.00 84.62 82 HIS A O 1
ATOM 690 N N . TYR A 1 83 ? 8.391 -7.710 1.542 1.00 84.75 83 TYR A N 1
ATOM 691 C CA . TYR A 1 83 ? 7.080 -7.082 1.689 1.00 84.75 83 TYR A CA 1
ATOM 692 C C . TYR A 1 83 ? 6.124 -7.942 2.511 1.00 84.75 83 TYR A C 1
ATOM 694 O O . TYR A 1 83 ? 5.513 -7.420 3.438 1.00 84.75 83 TYR A O 1
ATOM 702 N N . LEU A 1 84 ? 6.042 -9.247 2.246 1.00 83.69 84 LEU A N 1
ATOM 703 C CA . LEU A 1 84 ? 5.197 -10.178 3.004 1.00 83.69 84 LEU A CA 1
ATOM 704 C C . LEU A 1 84 ? 5.570 -10.188 4.491 1.00 83.69 84 LEU A C 1
ATOM 706 O O . LEU A 1 84 ? 4.704 -10.075 5.357 1.00 83.69 84 LEU A O 1
ATOM 710 N N . THR A 1 85 ? 6.869 -10.213 4.792 1.00 86.38 85 THR A N 1
ATOM 711 C CA . THR A 1 85 ? 7.368 -10.128 6.171 1.00 86.38 85 THR A CA 1
ATOM 712 C C . THR A 1 85 ? 6.976 -8.806 6.834 1.00 86.38 85 THR A C 1
ATOM 714 O O . THR A 1 85 ? 6.538 -8.787 7.985 1.00 86.38 85 THR A O 1
ATOM 717 N N . ARG A 1 86 ? 7.118 -7.683 6.121 1.00 85.50 86 ARG A N 1
ATOM 718 C CA . ARG A 1 86 ? 6.772 -6.345 6.630 1.00 85.50 86 ARG A CA 1
ATOM 719 C C . ARG A 1 86 ? 5.270 -6.178 6.841 1.00 85.50 86 ARG A C 1
ATOM 721 O O . ARG A 1 86 ? 4.890 -5.549 7.824 1.00 85.50 86 ARG A O 1
ATOM 728 N N . ILE A 1 87 ? 4.447 -6.736 5.952 1.00 86.12 87 ILE A N 1
ATOM 729 C CA . ILE A 1 87 ? 2.986 -6.794 6.088 1.00 86.12 87 ILE A CA 1
ATOM 730 C C . ILE A 1 87 ? 2.675 -7.542 7.379 1.00 86.12 87 ILE A C 1
ATOM 732 O O . ILE A 1 87 ? 2.176 -6.934 8.318 1.00 86.12 87 ILE A O 1
ATOM 736 N N . HIS A 1 88 ? 3.114 -8.791 7.501 1.00 83.38 88 HIS A N 1
ATOM 737 C CA . HIS A 1 88 ? 2.809 -9.613 8.668 1.00 83.38 88 HIS A CA 1
ATOM 738 C C . HIS A 1 88 ? 3.255 -8.972 9.996 1.00 83.38 88 HIS A C 1
ATOM 740 O O . HIS A 1 88 ? 2.518 -8.966 10.977 1.00 83.38 88 HIS A O 1
ATOM 746 N N . GLN A 1 89 ? 4.437 -8.345 10.032 1.00 82.19 89 GLN A N 1
ATOM 747 C CA . GLN A 1 89 ? 4.915 -7.609 11.212 1.00 82.19 89 GLN A CA 1
ATOM 748 C C . GLN A 1 89 ? 4.050 -6.403 11.594 1.00 82.19 89 GLN A C 1
ATOM 750 O O . GLN A 1 89 ? 4.048 -6.010 12.755 1.00 82.19 89 GLN A O 1
ATOM 755 N N .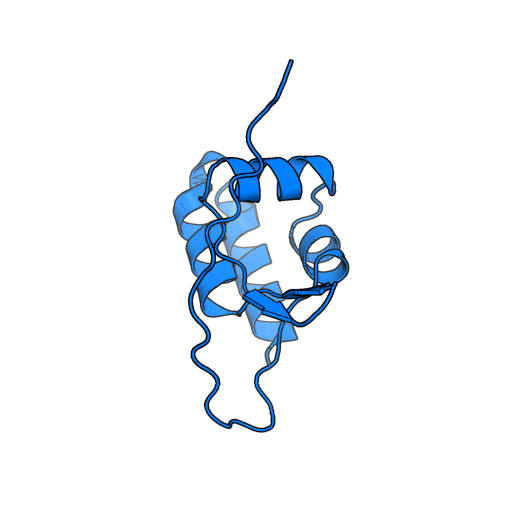 LYS A 1 90 ? 3.368 -5.784 10.631 1.00 78.12 90 LYS A N 1
ATOM 756 C CA . LYS A 1 90 ? 2.542 -4.593 10.840 1.00 78.12 90 LYS A CA 1
ATOM 757 C C . LYS A 1 90 ? 1.135 -4.942 11.322 1.00 78.12 90 LYS A C 1
ATOM 759 O O . LYS A 1 90 ? 0.528 -4.161 12.054 1.00 78.12 90 LYS A O 1
ATOM 764 N N . PHE A 1 91 ? 0.633 -6.113 10.931 1.00 75.25 91 PHE A N 1
ATOM 765 C CA . PHE A 1 91 ? -0.654 -6.638 11.385 1.00 75.25 91 PHE A CA 1
ATOM 766 C C . PHE A 1 91 ? -0.541 -7.514 12.651 1.00 75.25 91 PHE A C 1
ATOM 768 O O . PHE A 1 91 ? -1.527 -7.666 13.370 1.00 75.25 91 PHE A O 1
ATOM 775 N N . LYS A 1 92 ? 0.654 -7.984 13.025 1.00 70.94 92 LYS A N 1
ATOM 776 C CA . LYS A 1 92 ? 0.946 -8.570 14.349 1.00 70.94 92 LYS A CA 1
ATOM 777 C C . LYS A 1 92 ? 0.972 -7.515 15.452 1.00 70.94 92 LYS A C 1
ATOM 779 O O . LYS A 1 92 ? 0.303 -7.716 16.486 1.00 70.94 92 LYS A O 1
#

Organism: NCBI:txid363265

Solvent-accessible surface area (backbone atoms only — not comparable to full-atom values): 5808 Å² total; per-residue (Å²): 136,88,76,76,82,79,75,74,80,68,77,84,82,84,72,93,60,95,8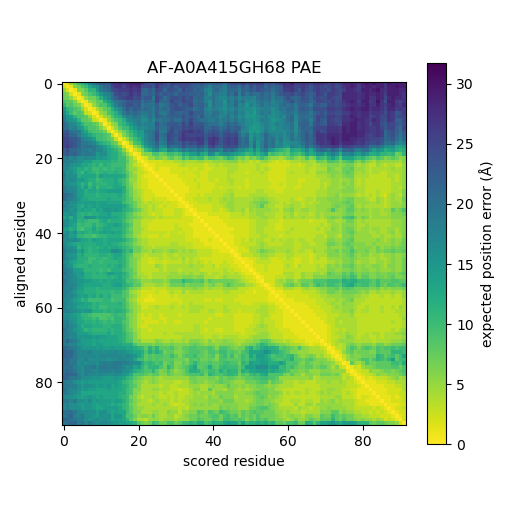3,74,67,64,41,40,65,67,56,47,28,63,65,70,71,44,54,72,69,56,56,48,47,35,46,76,70,61,65,40,66,69,46,77,61,89,95,45,58,33,31,47,66,65,48,53,49,50,31,51,68,74,38,41,85,82,41,56,65,82,54,45,59,53,43,52,52,53,50,52,65,72,69,104

Nearest PDB structures (foldseek):
  2zhh-assembly1_A-2  TM=5.596E-01  e=2.539E-01  Escherichia coli K-12
  8csh-assembly1_A  TM=7.055E-01  e=1.592E+00  unidentified plasmid
  5c8d-assembly2_F  TM=5.769E-01  e=9.593E-01  Thermus thermophilus HB27
  2kfs-assembly1_A  TM=6.759E-01  e=1.592E+00  Mycobacterium tuberculosis H37Rv

Mean predicted aligned error: 9.25 Å

Sequence (92 aa):
MLMLRHERETEQKGSSAINEKLLDNQDLCLLFQISPRSLQRYRSLGVLPYKRLGQKTYYTEEDVMQFVENNVKEFKKENVEHYLTRIHQKFK

Secondary structure (DSSP, 8-state):
-----------------TT---EEHHHHHHHHT--HH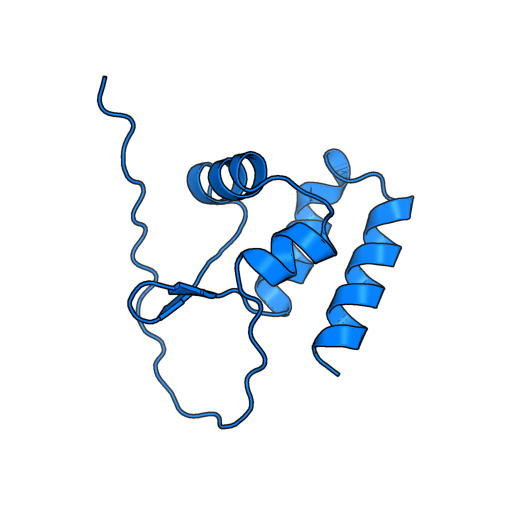HHHHHHHHT-S--EEETTEEEE-HHHHHHHHHHTTTTS-HHHHHHHHHHHHHHH-

InterPro domains:
  IPR009061 Putative DNA-binding domain superfamily [SSF46955] (21-71)
  IPR041657 Helix-turn-helix domain, group 17 [PF12728] (22-71)

pLDDT: mean 75.0, std 15.86, range [38.31, 88.75]

Foldseek 3Di:
DDDDPPPPPPDDPDDDDDQQDKDWLVNVCVLLVHDVVVVVVCVSVVLQDWDDDDPTIIHHLVSVLSSLVVVCVVPPPVVNVVSNVVSVVRSD